Protein AF-A0A1B6C8X5-F1 (afdb_monomer)

InterPro domains:
  IPR001611 Leucine-rich repeat [PS51450] (89-110)
  IPR001611 Leucine-rich repeat [PS51450] (112-133)
  IPR001611 Leucine-rich repeat [PS51450] (137-158)
  IPR032675 Leucine-rich repeat domain superfamily [G3DSA:3.80.10.10] (19-174)

Solvent-accessible surface area (backbone atoms only — not comparable to full-atom values): 9578 Å² total; per-residue (Å²): 138,85,78,80,77,79,74,77,84,70,76,74,67,72,91,62,91,81,72,59,43,60,42,27,55,44,70,63,70,34,59,55,63,86,62,63,60,80,92,63,57,60,56,98,46,90,86,54,58,56,56,57,46,96,87,66,19,29,57,42,36,32,44,34,48,22,48,26,50,33,39,58,48,63,48,51,59,56,41,35,54,70,45,25,68,50,44,57,57,24,30,33,42,33,46,24,41,27,46,30,44,52,59,46,63,66,61,38,62,29,57,46,27,28,35,42,36,43,23,38,26,49,35,53,55,70,82,34,54,52,48,56,51,62,26,77,45,31,29,35,43,30,48,48,69,16,67,40,58,74,44,88,62,33,70,62,53,51,46,70,61,31,72,61,52,39,24,52,61,91,41,75,56,84,133

Foldseek 3Di:
DDDDPPPPPCPPDPPCPPDQQEQAPAPQQDAALVSDPLVDGDDPDPVSDFDADPVRAGAGQHYEHANYAHAECPRVLVNLVVRHPCSLSRAEYEHYHYAHQAADLVCLSNLNHAYYEHAQYAHQDPVRLLSCLSNLNHAYYEHHNYNLCPDPPSVVSNCVSRVSYQYYNNDGDDD

Nearest PDB structures (foldseek):
  8glv-assembly1_Em  TM=8.035E-01  e=4.138E-10  Chlamydomonas reinhardtii
  6obn-assembly2_D  TM=9.256E-01  e=3.57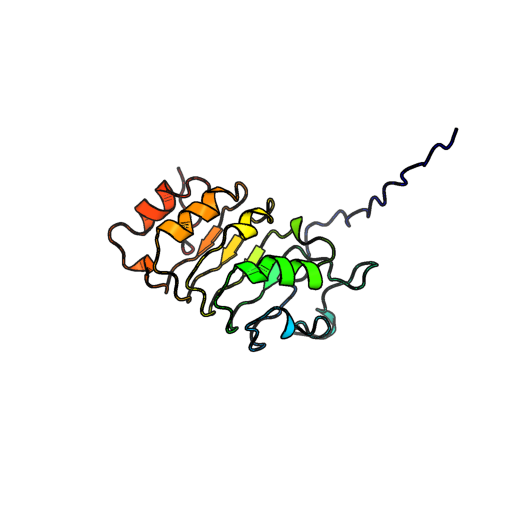6E-08  Homo sapiens
  8axj-assembly1_A  TM=8.858E-01  e=3.358E-08  Trypanosoma brucei brucei TREU927
  6mky-assembly1_A  TM=7.556E-01  e=6.986E-09  Homo sapiens
  6hkw-assembly5_E  TM=4.527E-01  e=3.807E-08  Homo sapiens

Secondary structure (DSSP, 8-state):
--------------S-TT-PPPEE-TTS---SGGG--TT--B-SSGGGPPPB-TTSSB--SEEE--SS---BTHHHHHHHHHHBS-GGG--EEE--SS---B--GGGGG-TT--EEE--SS----HHHHGGGGG-TT--EEE-TTSGGGGSTTHHHHHHHH-TT-SEETTEE---

Sequence (175 aa):
MTSFLTESLSIKWPTDLVKFPVVDFSHQHITLTEDIDINTPRVMHPQDFPVSGESGKYLSLVLWLNNNEINDTSIVVEMATIILERPTLLMWIDLSNNQISEIDDVLQEFTNLNILYLHSNNISDINGIDKLANIPSLRTLTLHDNPIDSIPNYRTTILNLLPQIASLDLQVHEY

Organism: NCBI:txid38151

Structure (mmCIF, N/CA/C/O backbone):
data_AF-A0A1B6C8X5-F1
#
_entry.id   AF-A0A1B6C8X5-F1
#
loop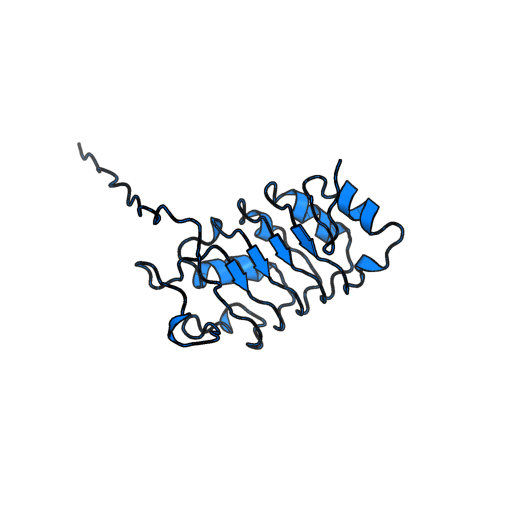_
_atom_site.group_PDB
_atom_site.id
_atom_site.type_symbol
_atom_site.label_atom_id
_atom_site.label_alt_id
_atom_site.label_comp_id
_atom_site.label_asym_id
_atom_site.label_entity_id
_atom_site.label_seq_id
_atom_site.pdbx_PDB_ins_code
_atom_site.Cartn_x
_atom_site.Cartn_y
_atom_site.Cartn_z
_atom_site.occupancy
_atom_site.B_iso_or_equiv
_atom_site.auth_seq_id
_atom_site.auth_comp_id
_atom_site.auth_asym_id
_atom_site.auth_atom_id
_atom_site.pdbx_PDB_model_num
ATOM 1 N N . MET A 1 1 ? 47.839 -7.430 -2.645 1.00 40.78 1 MET A N 1
ATOM 2 C CA . MET A 1 1 ? 47.043 -6.542 -1.775 1.00 40.78 1 MET A CA 1
ATOM 3 C C . MET A 1 1 ? 46.087 -5.788 -2.685 1.00 40.78 1 MET A C 1
ATOM 5 O O . MET A 1 1 ? 46.469 -4.811 -3.309 1.00 40.78 1 MET A O 1
ATOM 9 N N . THR A 1 2 ? 44.917 -6.374 -2.907 1.00 33.72 2 THR A N 1
ATOM 10 C CA . THR A 1 2 ? 43.874 -5.912 -3.830 1.00 33.72 2 THR A CA 1
ATOM 11 C C . THR A 1 2 ? 43.050 -4.817 -3.159 1.00 33.72 2 THR A C 1
ATOM 13 O O . THR A 1 2 ? 42.339 -5.113 -2.202 1.00 33.72 2 THR A O 1
ATOM 16 N N . SER A 1 3 ? 43.130 -3.571 -3.636 1.00 33.25 3 SER A N 1
ATOM 17 C CA . SER A 1 3 ? 42.116 -2.562 -3.317 1.00 33.25 3 SER A CA 1
ATOM 18 C C . SER A 1 3 ? 41.010 -2.640 -4.361 1.00 33.25 3 SER A C 1
ATOM 20 O O . SER A 1 3 ? 41.193 -2.219 -5.503 1.00 33.25 3 SER A O 1
ATOM 22 N N . PHE A 1 4 ? 39.867 -3.187 -3.966 1.00 36.84 4 PHE A N 1
ATOM 23 C CA . PHE A 1 4 ? 38.622 -2.952 -4.676 1.00 36.84 4 PHE A CA 1
ATOM 24 C C . PHE A 1 4 ? 38.192 -1.523 -4.352 1.00 36.84 4 PHE A C 1
ATOM 26 O O . PHE A 1 4 ? 37.822 -1.216 -3.220 1.00 36.84 4 PHE A O 1
ATOM 33 N N . LEU A 1 5 ? 38.315 -0.640 -5.338 1.00 37.53 5 LEU A N 1
ATOM 34 C CA . LEU A 1 5 ? 37.560 0.600 -5.366 1.00 37.53 5 LEU A CA 1
ATOM 35 C C . LEU A 1 5 ? 36.099 0.185 -5.540 1.00 37.53 5 LEU A C 1
ATOM 37 O O . LEU A 1 5 ? 35.709 -0.282 -6.606 1.00 37.53 5 LEU A O 1
ATOM 41 N N . THR A 1 6 ? 35.305 0.288 -4.479 1.00 35.50 6 THR A N 1
ATOM 42 C CA . THR A 1 6 ? 33.854 0.335 -4.607 1.00 35.50 6 THR A CA 1
ATOM 43 C C . THR A 1 6 ? 33.521 1.660 -5.277 1.00 35.50 6 THR A C 1
ATOM 45 O O . THR A 1 6 ? 33.389 2.694 -4.624 1.00 35.50 6 THR A O 1
ATOM 48 N N . GLU A 1 7 ? 33.453 1.648 -6.608 1.00 35.75 7 GLU A N 1
ATOM 49 C CA . GLU A 1 7 ? 32.774 2.699 -7.353 1.00 35.75 7 GLU A CA 1
ATOM 50 C C . GLU A 1 7 ? 31.344 2.767 -6.823 1.00 35.75 7 GLU A C 1
ATOM 52 O O . GLU A 1 7 ? 30.519 1.878 -7.042 1.00 35.75 7 GLU A O 1
ATOM 57 N N . SER A 1 8 ? 31.064 3.810 -6.045 1.00 43.38 8 SER A N 1
ATOM 58 C CA . SER A 1 8 ? 29.703 4.163 -5.712 1.00 43.38 8 SER A CA 1
ATOM 59 C C . SER A 1 8 ? 29.027 4.563 -7.019 1.00 43.38 8 SER A C 1
ATOM 61 O O . SER A 1 8 ? 29.236 5.663 -7.538 1.00 43.38 8 SER A O 1
ATOM 63 N N . LEU A 1 9 ? 28.198 3.661 -7.551 1.00 38.94 9 LEU A N 1
ATOM 64 C CA . LEU A 1 9 ? 27.128 3.978 -8.497 1.00 38.94 9 LEU A CA 1
ATOM 65 C C . LEU A 1 9 ? 26.138 4.910 -7.787 1.00 38.94 9 LEU A C 1
ATOM 67 O O . LEU A 1 9 ? 25.024 4.565 -7.397 1.00 38.94 9 LEU A O 1
ATOM 71 N N . SER A 1 10 ? 26.604 6.132 -7.562 1.00 40.72 10 SER A N 1
ATOM 72 C CA . SER A 1 10 ? 25.814 7.290 -7.221 1.00 40.72 10 SER A CA 1
ATOM 73 C C . SER A 1 10 ? 25.054 7.643 -8.487 1.00 40.72 10 SER A C 1
ATOM 75 O O . SER A 1 10 ? 25.434 8.538 -9.239 1.00 40.72 10 SER A O 1
ATOM 77 N N . ILE A 1 11 ? 23.978 6.891 -8.740 1.00 43.09 11 ILE A N 1
ATOM 78 C CA . ILE A 1 11 ? 22.903 7.357 -9.605 1.00 43.09 11 ILE A CA 1
ATOM 79 C C . ILE A 1 11 ? 22.509 8.708 -9.017 1.00 43.09 11 ILE A C 1
ATOM 81 O O . ILE A 1 11 ? 21.907 8.793 -7.943 1.00 43.09 11 ILE A O 1
ATOM 85 N N . LYS A 1 12 ? 22.978 9.771 -9.670 1.00 41.47 12 LYS A N 1
ATOM 86 C CA . LYS A 1 12 ? 22.578 11.134 -9.375 1.00 41.47 12 LYS A CA 1
ATOM 87 C C . LYS A 1 12 ? 21.100 11.178 -9.712 1.00 41.47 12 LYS A C 1
ATOM 89 O O . LYS A 1 12 ? 20.737 11.228 -10.883 1.00 41.47 12 LYS A O 1
ATOM 94 N N . TRP A 1 13 ? 20.267 11.089 -8.681 1.00 48.41 13 TRP A N 1
ATOM 95 C CA . TRP A 1 13 ? 18.863 11.446 -8.786 1.00 48.41 13 TRP A CA 1
ATOM 96 C C . TRP A 1 13 ? 18.789 12.793 -9.507 1.00 48.41 13 TRP A C 1
ATOM 98 O O . TRP A 1 13 ? 19.549 13.700 -9.139 1.00 48.41 13 TRP A O 1
ATOM 108 N N . PRO A 1 14 ? 17.935 12.953 -10.528 1.00 40.91 14 PRO A N 1
ATOM 109 C CA . PRO A 1 14 ? 17.609 14.284 -11.000 1.00 40.91 14 PRO A CA 1
ATOM 110 C C . PRO A 1 14 ? 17.174 15.074 -9.766 1.00 40.91 14 PRO A C 1
ATOM 112 O O . PRO A 1 14 ? 16.332 14.614 -8.998 1.00 40.91 14 PRO A O 1
ATOM 115 N N . THR A 1 15 ? 17.785 16.228 -9.531 1.00 44.34 15 THR A N 1
ATOM 116 C CA . THR A 1 15 ? 17.546 17.094 -8.364 1.00 44.34 15 THR A CA 1
ATOM 117 C C . THR A 1 15 ? 16.117 17.642 -8.280 1.00 44.34 15 THR A C 1
ATOM 119 O O . THR A 1 15 ? 15.803 18.414 -7.380 1.00 44.34 15 THR A O 1
ATOM 122 N N . ASP A 1 16 ? 15.241 17.194 -9.174 1.00 42.28 16 ASP A N 1
ATOM 123 C CA . ASP A 1 16 ? 13.832 17.513 -9.231 1.00 42.28 16 ASP A CA 1
ATOM 124 C C . ASP A 1 16 ? 13.033 16.299 -8.738 1.00 42.28 16 ASP A C 1
ATOM 126 O O . ASP A 1 16 ? 12.533 15.491 -9.517 1.00 42.28 16 ASP A O 1
ATOM 130 N N . LEU A 1 17 ? 12.851 16.211 -7.418 1.00 43.72 17 LEU A N 1
ATOM 131 C CA . LEU A 1 17 ? 11.888 15.344 -6.706 1.00 43.72 17 LEU A CA 1
ATOM 132 C C . LEU A 1 17 ? 10.414 15.544 -7.147 1.00 43.72 17 LEU A C 1
ATOM 134 O O . LEU A 1 17 ? 9.489 15.136 -6.453 1.00 43.72 17 LEU A O 1
ATOM 138 N N . VAL A 1 18 ? 10.168 16.212 -8.276 1.00 47.69 18 VAL A N 1
ATOM 139 C CA . VAL A 1 18 ? 8.873 16.783 -8.654 1.00 47.69 18 VAL A CA 1
ATOM 140 C C . VAL A 1 18 ? 8.042 15.839 -9.530 1.00 47.69 18 VAL A C 1
ATOM 142 O O . VAL A 1 18 ? 6.834 16.035 -9.617 1.00 47.69 18 VAL A O 1
ATOM 145 N N . LYS A 1 19 ? 8.611 14.791 -10.146 1.00 57.00 19 LYS A N 1
ATOM 146 C CA . LYS A 1 19 ? 7.822 13.802 -10.911 1.00 57.00 19 LYS A CA 1
ATOM 147 C C . LYS A 1 19 ? 8.464 12.414 -10.911 1.00 57.00 19 LYS A C 1
ATOM 149 O O . LYS A 1 19 ? 9.170 12.069 -11.852 1.00 57.00 19 LYS A O 1
ATOM 154 N N . PHE A 1 20 ? 8.180 11.596 -9.901 1.00 64.75 20 PHE A N 1
ATOM 155 C CA . PHE A 1 20 ? 8.276 10.146 -10.091 1.00 64.75 20 PHE A CA 1
ATOM 156 C C . PHE A 1 20 ? 6.943 9.671 -10.670 1.00 64.75 20 PHE A C 1
ATOM 158 O O . PHE A 1 20 ? 5.914 9.882 -10.023 1.00 64.75 20 PHE A O 1
ATOM 165 N N . PRO A 1 21 ? 6.925 9.129 -11.900 1.00 78.44 21 PRO A N 1
ATOM 166 C CA . PRO A 1 21 ? 5.690 8.689 -12.524 1.00 78.44 21 PRO A CA 1
ATOM 167 C C . PRO A 1 21 ? 5.107 7.538 -11.715 1.00 78.44 21 PRO A C 1
ATOM 169 O O . PRO A 1 21 ? 5.829 6.650 -11.259 1.00 78.44 21 PRO A O 1
ATOM 172 N N . VAL A 1 22 ? 3.796 7.574 -11.529 1.00 90.00 22 VAL A N 1
ATOM 173 C CA . VAL A 1 22 ? 3.062 6.473 -10.921 1.00 90.00 22 VAL A CA 1
ATOM 174 C C . VAL A 1 22 ? 3.280 5.224 -11.763 1.00 90.00 22 VAL A C 1
ATOM 176 O O . VAL A 1 22 ? 3.116 5.263 -12.981 1.00 90.00 22 VAL A O 1
ATOM 179 N N . VAL A 1 23 ? 3.649 4.126 -11.114 1.00 95.44 23 VAL A N 1
ATOM 180 C CA . VAL A 1 23 ? 3.626 2.808 -11.739 1.00 95.44 23 VAL A CA 1
ATOM 181 C C . VAL A 1 23 ? 2.268 2.192 -11.420 1.00 95.44 23 VAL A C 1
ATOM 183 O O . VAL A 1 23 ? 2.004 1.837 -10.273 1.00 95.44 23 VAL A O 1
ATOM 186 N N . ASP A 1 24 ? 1.385 2.155 -12.417 1.00 96.88 24 ASP A N 1
ATOM 187 C CA . ASP A 1 24 ? -0.016 1.764 -12.250 1.00 96.88 24 ASP A CA 1
ATOM 188 C C . ASP A 1 24 ? -0.262 0.329 -12.734 1.00 96.88 24 ASP A C 1
ATOM 190 O O . ASP A 1 24 ? -0.248 0.055 -13.929 1.00 96.88 24 ASP A O 1
ATOM 194 N N . PHE A 1 25 ? -0.516 -0.578 -11.798 1.00 97.88 25 PHE A N 1
ATOM 195 C CA . PHE A 1 25 ? -0.940 -1.962 -12.023 1.00 97.88 25 PHE A CA 1
ATOM 196 C C . PHE A 1 25 ? -2.388 -2.194 -11.557 1.00 97.88 25 PHE A C 1
ATOM 198 O O . PHE A 1 25 ? -2.793 -3.321 -11.283 1.00 97.88 25 PHE A O 1
ATOM 205 N N . SER A 1 26 ? -3.197 -1.139 -11.446 1.00 97.88 26 SER A N 1
ATOM 206 C CA . SER A 1 26 ? -4.609 -1.256 -11.071 1.00 97.88 26 SER A CA 1
ATOM 207 C C . SER A 1 26 ? -5.448 -1.957 -12.143 1.00 97.88 26 SER A C 1
ATOM 209 O O . SER A 1 26 ? -5.091 -1.923 -13.313 1.00 97.88 26 SER A O 1
ATOM 211 N N . HIS A 1 27 ? -6.607 -2.528 -11.805 1.00 97.31 27 HIS A N 1
ATOM 212 C CA . HIS A 1 27 ? -7.552 -3.097 -12.790 1.00 97.31 27 HIS A CA 1
ATOM 213 C C . HIS A 1 27 ? -6.969 -4.205 -13.689 1.00 97.31 27 HIS A C 1
ATOM 215 O O . HIS A 1 27 ? -7.327 -4.295 -14.867 1.00 97.31 27 HIS A O 1
ATOM 221 N N . GLN A 1 28 ? -6.061 -5.027 -13.163 1.00 97.12 28 GLN A N 1
ATOM 222 C CA . GLN A 1 28 ? -5.400 -6.099 -13.917 1.00 97.12 28 GLN A CA 1
ATOM 223 C C . GLN A 1 28 ? -5.792 -7.508 -13.459 1.00 97.12 28 GLN A C 1
ATOM 225 O O . GLN A 1 28 ? -5.266 -8.476 -13.997 1.00 97.12 28 GLN A O 1
ATOM 230 N N . HIS A 1 29 ? -6.738 -7.634 -12.521 1.00 96.81 29 HIS A N 1
ATOM 231 C CA . HIS A 1 29 ? -7.141 -8.917 -11.925 1.00 96.81 29 HIS A CA 1
ATOM 232 C C . HIS A 1 29 ? -5.987 -9.641 -11.213 1.00 96.81 29 HIS A C 1
ATOM 234 O O . HIS A 1 29 ? -5.946 -10.867 -11.164 1.00 96.81 29 HIS A O 1
ATOM 240 N N . ILE A 1 30 ? -5.041 -8.876 -10.662 1.00 97.69 30 ILE A N 1
ATOM 241 C CA . ILE A 1 30 ? -3.891 -9.432 -9.944 1.00 97.69 30 ILE A CA 1
ATOM 242 C C . ILE A 1 30 ? -4.377 -10.065 -8.642 1.00 97.69 30 ILE A C 1
ATOM 244 O O . ILE A 1 30 ? -5.027 -9.398 -7.836 1.00 97.69 30 ILE A O 1
ATOM 248 N N . THR A 1 31 ? -4.025 -11.330 -8.430 1.00 96.75 31 THR A N 1
ATOM 249 C CA . THR A 1 31 ? -4.230 -12.044 -7.162 1.00 96.75 31 THR A CA 1
ATOM 250 C C . THR A 1 31 ? -2.890 -12.398 -6.520 1.00 96.75 31 THR A C 1
ATOM 252 O O . THR A 1 31 ? -2.754 -12.312 -5.301 1.00 96.75 31 THR A O 1
ATOM 255 N N . LEU A 1 32 ? -1.901 -12.775 -7.336 1.00 96.56 32 LEU A N 1
ATOM 256 C CA . LEU A 1 32 ? -0.570 -13.222 -6.924 1.00 96.56 32 LEU A CA 1
ATOM 257 C C . LEU A 1 32 ? 0.533 -12.494 -7.706 1.00 96.56 32 LEU A C 1
ATOM 259 O O . LEU A 1 32 ? 0.273 -11.833 -8.713 1.00 96.56 32 LEU A O 1
ATOM 263 N N . THR A 1 33 ? 1.784 -12.621 -7.257 1.00 95.25 33 THR A N 1
ATOM 264 C CA . THR A 1 33 ? 2.944 -12.004 -7.920 1.00 95.25 33 THR A CA 1
ATOM 265 C C . THR A 1 33 ? 3.073 -12.447 -9.383 1.00 95.25 33 THR A C 1
ATOM 267 O O . THR A 1 33 ? 3.447 -11.647 -10.240 1.00 95.25 33 THR A O 1
ATOM 270 N N . GLU A 1 34 ? 2.734 -13.700 -9.694 1.00 96.06 34 GLU A N 1
ATOM 271 C CA . GLU A 1 34 ? 2.843 -14.280 -11.036 1.00 96.06 34 GLU A CA 1
ATOM 272 C C . GLU A 1 34 ? 1.867 -13.685 -12.060 1.00 96.06 34 GLU A C 1
ATOM 274 O O . GLU A 1 34 ? 2.101 -13.824 -13.262 1.00 96.06 34 GLU A O 1
ATOM 279 N N . ASP A 1 35 ? 0.803 -13.011 -11.612 1.00 96.06 35 ASP A N 1
ATOM 280 C CA . ASP A 1 35 ? -0.179 -12.376 -12.498 1.00 96.06 35 ASP A CA 1
ATOM 281 C C . ASP A 1 35 ? 0.354 -11.069 -13.118 1.00 96.06 35 ASP A C 1
ATOM 283 O O . ASP A 1 35 ? -0.227 -10.539 -14.067 1.00 96.06 35 ASP A O 1
ATOM 287 N N . ILE A 1 36 ? 1.466 -10.533 -12.600 1.00 95.56 36 ILE A N 1
ATOM 288 C CA . ILE A 1 36 ? 2.040 -9.264 -13.052 1.00 95.56 36 ILE A CA 1
ATOM 289 C C . ILE A 1 36 ? 2.858 -9.461 -14.331 1.00 95.56 36 ILE A C 1
ATOM 291 O O . ILE A 1 36 ? 3.977 -9.9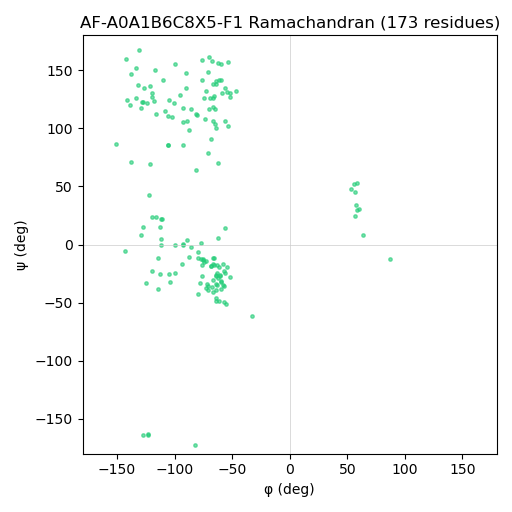81 -14.312 1.00 95.56 36 ILE A O 1
ATOM 295 N N . ASP A 1 37 ? 2.365 -8.910 -15.441 1.00 95.25 37 ASP A N 1
ATOM 296 C CA . ASP A 1 37 ? 3.208 -8.604 -16.598 1.00 95.25 37 ASP A CA 1
ATOM 297 C C . ASP A 1 37 ? 3.814 -7.209 -16.438 1.00 95.25 37 ASP A C 1
ATOM 299 O O . ASP A 1 37 ? 3.198 -6.190 -16.771 1.00 95.25 37 ASP A O 1
ATOM 303 N N . ILE A 1 38 ? 5.066 -7.180 -15.970 1.00 92.94 38 ILE A N 1
ATOM 304 C CA . ILE A 1 38 ? 5.815 -5.949 -15.701 1.00 92.94 38 ILE A CA 1
ATOM 305 C C . ILE A 1 38 ? 5.893 -4.995 -16.899 1.00 92.94 38 ILE A C 1
ATOM 307 O O . ILE A 1 38 ? 6.170 -3.824 -16.694 1.00 92.94 38 ILE A O 1
ATOM 311 N N . ASN A 1 39 ? 5.662 -5.450 -18.135 1.00 92.81 39 ASN A N 1
ATOM 312 C CA . ASN A 1 39 ? 5.744 -4.609 -19.333 1.00 92.81 39 ASN A CA 1
ATOM 313 C C . ASN A 1 39 ? 4.441 -3.865 -19.639 1.00 92.81 39 ASN A C 1
ATOM 315 O O . ASN A 1 39 ? 4.377 -3.108 -20.612 1.00 92.81 39 ASN A O 1
ATOM 319 N N . THR A 1 40 ? 3.398 -4.087 -18.839 1.00 92.75 40 THR A N 1
ATOM 320 C CA . THR A 1 40 ? 2.048 -3.582 -19.100 1.00 92.75 40 THR A CA 1
ATOM 321 C C . THR A 1 40 ? 1.485 -2.696 -17.985 1.00 92.75 40 THR A C 1
ATOM 323 O O . THR A 1 40 ? 0.297 -2.809 -17.676 1.00 92.75 40 THR A O 1
ATOM 326 N N . PRO A 1 41 ? 2.257 -1.765 -17.382 1.00 94.94 41 PRO A N 1
ATOM 327 C CA . PRO A 1 41 ? 1.643 -0.787 -16.499 1.00 94.94 41 PRO A CA 1
ATOM 328 C C . PRO A 1 41 ? 0.604 0.020 -17.284 1.00 94.94 41 PRO A C 1
ATOM 330 O O . PRO A 1 41 ? 0.788 0.370 -18.457 1.00 94.94 41 PRO A O 1
ATOM 333 N N . ARG A 1 42 ? -0.508 0.328 -16.628 1.00 94.88 42 ARG A N 1
ATOM 334 C CA . ARG A 1 42 ? -1.527 1.216 -17.164 1.00 94.88 42 ARG A CA 1
ATOM 335 C C . ARG A 1 42 ? -0.960 2.619 -17.275 1.00 94.88 42 ARG A C 1
ATOM 337 O O . ARG A 1 42 ? -0.283 3.131 -16.390 1.00 94.88 42 ARG A O 1
ATOM 344 N N . VAL A 1 43 ? -1.280 3.258 -18.388 1.00 90.38 43 VAL A N 1
ATOM 345 C CA . VAL A 1 43 ? -0.954 4.656 -18.645 1.00 90.38 43 VAL A CA 1
ATOM 346 C C . VAL A 1 43 ? -2.152 5.319 -19.298 1.00 90.38 43 VAL A C 1
ATOM 348 O O . VAL A 1 43 ? -2.877 4.691 -20.072 1.00 90.38 43 VAL A O 1
ATOM 351 N N . MET A 1 44 ? -2.366 6.600 -19.010 1.00 79.12 44 MET A N 1
ATOM 352 C CA . MET A 1 44 ? -3.402 7.369 -19.699 1.00 79.12 44 MET A CA 1
ATOM 353 C C . MET A 1 44 ? -2.995 7.639 -21.151 1.00 79.12 44 MET A C 1
ATOM 355 O O . MET A 1 44 ? -3.818 7.538 -22.065 1.00 79.12 44 MET A O 1
ATOM 359 N N . HIS A 1 45 ? -1.711 7.935 -21.370 1.00 78.44 45 HIS A N 1
ATOM 360 C CA . HIS A 1 45 ? -1.132 8.097 -22.693 1.00 78.44 45 HIS A CA 1
ATOM 361 C C . HIS A 1 45 ? 0.204 7.351 -22.835 1.00 78.44 45 HIS A C 1
ATOM 363 O O . HIS A 1 45 ? 0.937 7.222 -21.859 1.00 78.44 45 HIS A O 1
ATOM 369 N N . PRO A 1 46 ? 0.589 6.915 -24.052 1.00 76.00 46 PRO A N 1
ATOM 370 C CA . PRO A 1 46 ? 1.858 6.214 -24.279 1.00 76.00 46 PRO A CA 1
ATOM 371 C C . PRO A 1 46 ? 3.119 6.979 -23.840 1.00 76.00 46 PRO A C 1
ATOM 373 O O . PRO A 1 46 ? 4.153 6.370 -23.597 1.00 76.00 46 PRO A O 1
ATOM 376 N N . GLN A 1 47 ? 3.071 8.308 -23.740 1.00 76.69 47 GLN A N 1
ATOM 377 C CA . GLN A 1 47 ? 4.187 9.107 -23.225 1.00 76.69 47 GLN A CA 1
ATOM 378 C C . GLN A 1 47 ? 4.298 9.123 -21.692 1.00 76.69 47 GLN A C 1
ATOM 380 O O . GLN A 1 47 ? 5.310 9.586 -21.174 1.00 76.69 47 GLN A O 1
ATOM 385 N N . ASP A 1 48 ? 3.281 8.634 -20.979 1.00 79.81 48 ASP A N 1
ATOM 386 C CA . ASP A 1 48 ? 3.247 8.593 -19.514 1.00 79.81 48 ASP A CA 1
ATOM 387 C C . ASP A 1 48 ? 3.857 7.294 -18.957 1.00 79.81 48 ASP A C 1
ATOM 389 O O . ASP A 1 48 ? 3.831 7.075 -17.747 1.00 79.81 48 ASP A O 1
ATOM 393 N N . PHE A 1 49 ? 4.406 6.429 -19.824 1.00 82.31 49 PHE A N 1
ATOM 394 C CA . PHE A 1 49 ? 5.069 5.197 -19.397 1.00 82.31 49 PHE A CA 1
ATOM 395 C C . PHE A 1 49 ? 6.178 5.486 -18.377 1.00 82.31 49 PHE A C 1
ATOM 397 O O . PHE A 1 49 ? 7.024 6.357 -18.623 1.00 82.31 49 PHE A O 1
ATOM 404 N N . PRO A 1 50 ? 6.205 4.760 -17.242 1.00 85.69 50 PRO A N 1
ATOM 405 C CA . PRO A 1 50 ? 7.226 4.967 -16.231 1.00 85.69 50 PRO A CA 1
ATOM 406 C C . PRO A 1 50 ? 8.622 4.682 -16.789 1.00 85.69 50 PRO A C 1
ATOM 408 O O . PRO A 1 50 ? 8.832 3.751 -17.566 1.00 85.69 50 PRO A O 1
ATOM 411 N N . VAL A 1 51 ? 9.594 5.493 -16.377 1.00 88.25 51 VAL A N 1
ATOM 412 C CA . VAL A 1 51 ? 10.988 5.333 -16.799 1.00 88.25 51 VAL A CA 1
ATOM 413 C C . VAL A 1 51 ? 11.592 4.112 -16.107 1.00 88.25 51 VAL A C 1
ATOM 415 O O . VAL A 1 51 ? 11.488 3.981 -14.888 1.00 88.25 51 VAL A O 1
ATOM 418 N N . SER A 1 52 ? 12.263 3.251 -16.870 1.00 91.06 52 SER A N 1
ATOM 419 C CA . SER A 1 52 ? 13.031 2.123 -16.333 1.00 91.06 52 SER A CA 1
ATOM 420 C C . SER A 1 52 ? 14.487 2.493 -16.042 1.00 91.06 52 SER A C 1
ATOM 422 O O . SER A 1 52 ? 15.083 3.326 -16.728 1.00 91.06 52 SER A O 1
ATOM 424 N N . GLY A 1 53 ? 15.060 1.860 -15.020 1.00 88.81 53 GLY A N 1
ATOM 425 C CA . GLY A 1 53 ? 16.481 1.901 -14.694 1.00 88.81 53 GLY A CA 1
ATOM 426 C C . GLY A 1 53 ? 17.303 0.918 -15.528 1.00 88.81 53 GLY A C 1
ATOM 427 O O . GLY A 1 53 ? 16.807 0.276 -16.454 1.00 88.81 53 GLY A O 1
ATOM 428 N N . GLU A 1 54 ? 18.582 0.778 -15.179 1.00 89.88 54 GLU A N 1
ATOM 429 C CA . GLU A 1 54 ? 19.524 -0.098 -15.892 1.00 89.88 54 GLU A CA 1
ATOM 430 C C . GLU A 1 54 ? 19.141 -1.583 -15.813 1.00 89.88 54 GLU A C 1
ATOM 432 O O . GLU A 1 54 ? 19.470 -2.342 -16.724 1.00 89.88 54 GLU A O 1
ATOM 437 N N . SER A 1 55 ? 18.415 -2.003 -14.768 1.00 91.56 55 SER A N 1
ATOM 438 C CA . SER A 1 55 ? 17.941 -3.386 -14.636 1.00 91.56 55 SER A CA 1
ATOM 439 C C . SER A 1 55 ? 16.686 -3.695 -15.465 1.00 91.56 55 SER A C 1
ATOM 441 O O . SER A 1 55 ? 16.259 -4.847 -15.521 1.00 91.56 55 SER A O 1
ATOM 443 N N . GLY A 1 56 ? 16.079 -2.681 -16.093 1.00 91.38 56 GLY A N 1
ATOM 444 C CA . GLY A 1 56 ? 14.785 -2.778 -16.774 1.00 91.38 56 GLY A CA 1
ATOM 445 C C . GLY A 1 56 ? 13.573 -2.549 -15.862 1.00 91.38 56 GLY A C 1
ATOM 446 O O . GLY A 1 56 ? 12.480 -2.306 -16.370 1.00 91.38 56 GLY A O 1
ATOM 447 N N . LYS A 1 57 ? 13.758 -2.542 -14.536 1.00 94.38 57 LYS A N 1
ATOM 448 C CA . LYS A 1 57 ? 12.708 -2.228 -13.555 1.00 94.38 57 LYS A CA 1
ATOM 449 C C . LYS A 1 57 ? 12.419 -0.732 -13.478 1.00 94.38 57 LYS A C 1
ATOM 451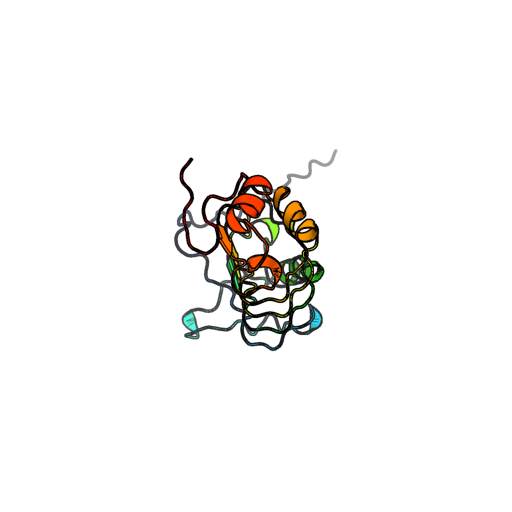 O O . LYS A 1 57 ? 13.264 0.091 -13.822 1.00 94.38 57 LYS A O 1
ATOM 456 N N . TYR A 1 58 ? 11.243 -0.360 -12.987 1.00 93.75 58 TYR A N 1
ATOM 457 C CA . TYR A 1 58 ? 10.804 1.032 -12.967 1.00 93.75 58 TYR A CA 1
ATOM 458 C C . TYR A 1 58 ? 11.467 1.869 -11.867 1.00 93.75 58 TYR A C 1
ATOM 460 O O . TYR A 1 58 ? 11.663 1.430 -10.731 1.00 93.75 58 TYR A O 1
ATOM 468 N N . LEU A 1 59 ? 11.777 3.121 -12.204 1.00 92.50 59 LEU A N 1
ATOM 469 C CA . LEU A 1 59 ? 12.247 4.158 -11.291 1.00 92.50 59 LEU A CA 1
ATOM 470 C C . LEU A 1 59 ? 11.048 4.962 -10.779 1.00 92.50 59 LEU A C 1
ATOM 472 O O . LEU A 1 59 ? 10.700 6.006 -11.333 1.00 92.50 59 LEU A O 1
ATOM 476 N N . SER A 1 60 ? 10.413 4.478 -9.713 1.00 92.38 60 SER A N 1
ATOM 477 C CA . SER A 1 60 ? 9.283 5.162 -9.083 1.00 92.38 60 SER A CA 1
ATOM 478 C C . SER A 1 60 ? 9.298 5.052 -7.562 1.00 92.38 60 SER A C 1
ATOM 480 O O . SER A 1 60 ? 9.938 4.171 -6.992 1.00 92.38 60 SER A O 1
ATOM 482 N N . LEU A 1 61 ? 8.579 5.975 -6.925 1.00 93.75 61 LEU A N 1
ATOM 483 C CA . LEU A 1 61 ? 8.282 5.993 -5.492 1.00 93.75 61 LEU A CA 1
ATOM 484 C C . LEU A 1 61 ? 6.788 5.735 -5.219 1.00 93.75 61 LEU A C 1
ATOM 486 O O . LEU A 1 61 ? 6.378 5.741 -4.057 1.00 93.75 61 LEU A O 1
ATOM 490 N N . VAL A 1 62 ? 5.984 5.546 -6.274 1.00 94.00 62 VAL A N 1
ATOM 491 C CA . VAL A 1 62 ? 4.529 5.379 -6.207 1.00 94.00 62 VAL A CA 1
ATOM 492 C C . VAL A 1 62 ? 4.119 4.131 -6.979 1.00 94.00 62 VAL A C 1
ATOM 494 O O . VAL A 1 62 ? 4.384 4.027 -8.178 1.00 94.00 62 VAL A O 1
ATOM 497 N N . LEU A 1 63 ? 3.444 3.213 -6.291 1.00 97.19 63 LEU A N 1
ATOM 498 C CA . LEU A 1 63 ? 2.928 1.973 -6.859 1.00 97.19 63 LEU A CA 1
ATOM 499 C C . LEU A 1 63 ? 1.421 1.882 -6.615 1.00 97.19 63 LEU A C 1
ATOM 501 O O . LEU A 1 63 ? 0.968 1.914 -5.471 1.00 97.19 63 LEU A O 1
ATOM 505 N N . TRP A 1 64 ? 0.645 1.769 -7.687 1.00 98.12 64 TRP A N 1
ATOM 506 C CA . TRP A 1 64 ? -0.794 1.538 -7.607 1.00 98.12 64 TRP A CA 1
ATOM 507 C C . TRP A 1 64 ? -1.105 0.089 -7.952 1.00 98.12 64 TRP A C 1
ATOM 509 O O . TRP A 1 64 ? -0.745 -0.400 -9.017 1.00 98.12 64 TRP A O 1
ATOM 519 N N . LEU A 1 65 ? -1.779 -0.582 -7.030 1.00 98.44 65 LEU A N 1
ATOM 520 C CA . LEU A 1 65 ? -2.244 -1.964 -7.117 1.00 98.44 65 LEU A CA 1
ATOM 521 C C . LEU A 1 65 ? -3.747 -2.046 -6.800 1.00 98.44 65 LEU A C 1
ATOM 523 O O . LEU A 1 65 ? -4.274 -3.124 -6.532 1.00 98.44 65 LEU A O 1
ATOM 527 N N . ASN A 1 66 ? -4.445 -0.911 -6.805 1.00 98.69 66 ASN A N 1
ATOM 528 C CA . ASN A 1 66 ? -5.857 -0.815 -6.467 1.00 98.69 66 ASN A CA 1
ATOM 529 C C . ASN A 1 66 ? -6.769 -1.450 -7.524 1.00 98.69 66 ASN A C 1
ATOM 531 O O . ASN A 1 66 ? -6.381 -1.602 -8.676 1.00 98.69 66 ASN A O 1
ATOM 535 N N . ASN A 1 67 ? -8.015 -1.766 -7.172 1.00 98.62 67 ASN A N 1
ATOM 536 C CA . ASN A 1 67 ? -8.969 -2.412 -8.090 1.00 98.62 67 ASN A CA 1
ATOM 537 C C . ASN A 1 67 ? -8.430 -3.737 -8.666 1.00 98.62 67 ASN A C 1
ATOM 539 O O . ASN A 1 67 ? -8.508 -3.976 -9.872 1.00 98.62 67 ASN A O 1
ATOM 543 N N . ASN A 1 68 ? -7.847 -4.569 -7.808 1.00 98.50 68 ASN A N 1
ATOM 544 C CA . ASN A 1 68 ? -7.387 -5.920 -8.127 1.00 98.50 68 ASN A CA 1
ATOM 545 C C . ASN A 1 68 ? -8.072 -6.931 -7.185 1.00 98.50 68 ASN A C 1
ATOM 547 O O . ASN A 1 68 ? -9.101 -6.633 -6.577 1.00 98.50 68 ASN A O 1
ATOM 551 N N . GLU A 1 69 ? -7.544 -8.149 -7.100 1.00 98.19 69 GLU A N 1
ATOM 552 C CA . GLU A 1 69 ? -8.102 -9.253 -6.313 1.00 98.19 69 GLU A CA 1
ATOM 553 C C . GLU A 1 69 ? -7.101 -9.737 -5.245 1.00 98.19 69 GLU A C 1
ATOM 555 O O . GLU A 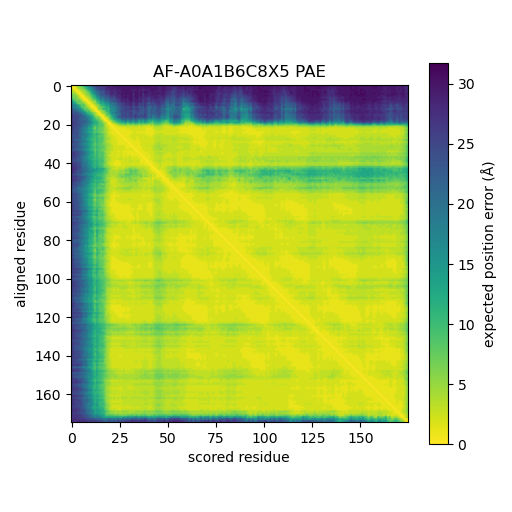1 69 ? -7.174 -10.867 -4.767 1.00 98.19 69 GLU A O 1
ATOM 560 N N . ILE A 1 70 ? -6.170 -8.863 -4.839 1.00 97.69 70 ILE A N 1
ATOM 561 C CA . ILE A 1 70 ? -5.149 -9.156 -3.827 1.00 97.69 70 ILE A CA 1
ATOM 562 C C . ILE A 1 70 ? -5.839 -9.375 -2.480 1.00 97.69 70 ILE A C 1
ATOM 564 O O . ILE A 1 70 ? -6.607 -8.527 -2.031 1.00 97.69 70 ILE A O 1
ATOM 568 N N . ASN A 1 71 ? -5.551 -10.488 -1.812 1.00 95.12 71 ASN A N 1
ATOM 569 C CA . ASN A 1 71 ? -6.123 -10.815 -0.499 1.00 95.12 71 ASN A CA 1
ATOM 570 C C . ASN A 1 71 ? -5.090 -10.864 0.637 1.00 95.12 71 ASN A C 1
ATOM 572 O O . ASN A 1 71 ? -5.469 -10.861 1.809 1.00 95.12 71 ASN A O 1
ATOM 576 N N . ASP A 1 72 ? -3.805 -10.843 0.290 1.00 91.06 72 ASP A N 1
ATOM 577 C CA . ASP A 1 72 ? -2.690 -10.975 1.214 1.00 91.06 72 ASP A CA 1
ATOM 578 C C . ASP A 1 72 ? -1.639 -9.901 0.912 1.00 91.06 72 ASP A C 1
ATOM 580 O O . ASP A 1 72 ? -1.178 -9.756 -0.216 1.00 91.06 72 ASP A O 1
ATOM 584 N N . THR A 1 73 ? -1.260 -9.124 1.925 1.00 93.94 73 THR A N 1
ATOM 585 C CA . THR A 1 73 ? -0.200 -8.112 1.782 1.00 93.94 73 THR A CA 1
ATOM 586 C C . THR A 1 73 ? 1.215 -8.699 1.744 1.00 93.94 73 THR A C 1
ATOM 588 O O . THR A 1 73 ? 2.136 -7.980 1.354 1.00 93.94 73 THR A O 1
ATOM 591 N N . SER A 1 74 ? 1.403 -9.983 2.082 1.00 92.75 74 SER A N 1
ATOM 592 C CA . SER A 1 74 ? 2.715 -10.648 2.084 1.00 92.75 74 SER A CA 1
ATOM 593 C C . SER A 1 74 ? 3.407 -10.598 0.712 1.00 92.75 74 SER A C 1
ATOM 595 O O . SER A 1 74 ? 4.619 -10.398 0.611 1.00 92.75 74 SER A O 1
ATOM 597 N N . ILE A 1 75 ? 2.619 -10.667 -0.365 1.00 94.81 75 ILE A N 1
ATOM 598 C CA . ILE A 1 75 ? 3.108 -10.646 -1.750 1.00 94.81 75 ILE A CA 1
ATOM 599 C C . ILE A 1 75 ? 3.519 -9.244 -2.221 1.00 94.81 75 ILE A C 1
ATOM 601 O O . ILE A 1 75 ? 4.256 -9.111 -3.192 1.00 94.81 75 ILE A O 1
ATOM 605 N N . VAL A 1 76 ? 3.096 -8.170 -1.544 1.00 95.88 76 VAL A N 1
ATOM 606 C CA . VAL A 1 76 ? 3.315 -6.786 -2.014 1.00 95.88 76 VAL A CA 1
ATOM 607 C C . VAL A 1 76 ? 4.805 -6.432 -2.058 1.00 95.88 76 VAL A C 1
ATOM 609 O O . VAL A 1 76 ? 5.242 -5.706 -2.954 1.00 95.88 76 VAL A O 1
ATOM 612 N N . VAL A 1 77 ? 5.609 -6.968 -1.134 1.00 94.88 77 VAL A N 1
ATOM 613 C CA . VAL A 1 77 ? 7.073 -6.801 -1.156 1.00 94.88 77 VAL A CA 1
ATOM 614 C C . VAL A 1 77 ? 7.694 -7.502 -2.360 1.00 94.88 77 VAL A C 1
ATOM 616 O O . VAL A 1 77 ? 8.572 -6.937 -3.021 1.00 94.88 77 VAL A O 1
ATOM 619 N N . GLU A 1 78 ? 7.219 -8.701 -2.687 1.00 95.75 78 GLU A N 1
ATOM 620 C CA . GLU A 1 78 ? 7.678 -9.447 -3.856 1.00 95.75 78 GLU A CA 1
ATOM 621 C C . GLU A 1 78 ? 7.320 -8.702 -5.150 1.00 95.75 78 GLU A C 1
ATOM 623 O O . GLU A 1 78 ? 8.205 -8.425 -5.965 1.00 95.75 78 GLU A O 1
ATOM 628 N N . MET A 1 79 ? 6.064 -8.259 -5.279 1.00 97.19 79 MET A N 1
ATOM 629 C CA . MET A 1 79 ? 5.573 -7.438 -6.392 1.00 97.19 79 MET A CA 1
ATOM 630 C C . MET A 1 79 ? 6.405 -6.164 -6.566 1.00 97.19 79 MET A C 1
ATOM 632 O O . MET A 1 79 ? 6.917 -5.883 -7.650 1.00 97.19 79 MET A O 1
ATOM 636 N N . ALA A 1 80 ? 6.613 -5.403 -5.488 1.00 97.25 80 ALA A N 1
ATOM 637 C CA . ALA A 1 80 ? 7.440 -4.203 -5.526 1.00 97.25 80 ALA A CA 1
ATOM 638 C C . ALA A 1 80 ? 8.880 -4.525 -5.956 1.00 97.25 80 ALA A C 1
ATOM 640 O O . ALA A 1 80 ? 9.478 -3.772 -6.723 1.00 97.25 80 ALA A O 1
ATOM 641 N N . THR A 1 81 ? 9.430 -5.655 -5.507 1.00 96.06 81 THR A N 1
ATOM 642 C CA . THR A 1 81 ? 10.790 -6.088 -5.846 1.00 96.06 81 THR A CA 1
ATOM 643 C C . THR A 1 81 ? 10.937 -6.456 -7.317 1.00 96.06 81 THR A C 1
ATOM 645 O O . THR A 1 81 ? 11.984 -6.165 -7.903 1.00 96.06 81 THR A O 1
ATOM 648 N N . ILE A 1 82 ? 9.931 -7.070 -7.944 1.00 96.94 82 ILE A N 1
ATOM 649 C CA . ILE A 1 82 ? 9.977 -7.382 -9.380 1.00 96.94 82 ILE A CA 1
ATOM 650 C C . ILE A 1 82 ? 9.692 -6.149 -10.251 1.00 96.94 82 ILE A C 1
ATOM 652 O O . ILE A 1 82 ? 10.304 -6.013 -11.309 1.00 96.94 82 ILE A O 1
ATOM 656 N N . ILE A 1 83 ? 8.836 -5.230 -9.789 1.00 97.12 83 ILE A N 1
ATOM 657 C CA . ILE A 1 83 ? 8.407 -4.036 -10.533 1.00 97.12 83 ILE A CA 1
ATOM 658 C C . ILE A 1 83 ? 9.453 -2.913 -10.471 1.00 97.12 83 ILE A C 1
ATOM 660 O O . ILE A 1 83 ? 9.697 -2.237 -11.473 1.00 97.12 83 ILE A O 1
ATOM 664 N N . LEU A 1 84 ? 10.052 -2.670 -9.301 1.00 95.94 84 LEU A N 1
ATOM 665 C CA . LEU A 1 84 ? 10.804 -1.445 -9.015 1.00 95.94 84 LEU A CA 1
ATOM 666 C C . LEU A 1 84 ? 12.304 -1.694 -8.897 1.00 95.94 84 LEU A C 1
ATOM 668 O O . LEU A 1 84 ? 12.765 -2.659 -8.292 1.00 95.94 84 LEU A O 1
ATOM 672 N N . GLU A 1 85 ? 13.089 -0.752 -9.417 1.00 94.62 85 GLU A N 1
ATOM 673 C CA . GLU A 1 85 ? 14.550 -0.754 -9.279 1.00 94.62 85 GLU A CA 1
ATOM 674 C C . GLU A 1 85 ? 14.965 -0.616 -7.803 1.00 94.62 85 GLU A C 1
ATOM 676 O O . GLU A 1 85 ? 15.975 -1.168 -7.369 1.00 94.62 85 GLU A O 1
ATOM 681 N N . ARG A 1 86 ? 14.190 0.152 -7.022 1.00 93.25 86 ARG A N 1
ATOM 682 C CA . ARG A 1 86 ? 14.479 0.487 -5.619 1.00 93.25 86 ARG A CA 1
ATOM 683 C C . ARG A 1 86 ? 13.210 0.419 -4.753 1.00 93.25 86 ARG A C 1
ATOM 685 O O . ARG A 1 86 ? 12.729 1.465 -4.317 1.00 93.25 86 ARG A O 1
ATOM 692 N N . PRO A 1 87 ? 12.670 -0.781 -4.475 1.00 94.88 87 PRO A N 1
ATOM 693 C CA . PRO A 1 87 ? 11.401 -0.946 -3.754 1.00 94.88 87 PRO A CA 1
ATOM 694 C C . PRO A 1 87 ? 11.416 -0.342 -2.342 1.00 94.88 87 PRO A C 1
ATOM 696 O O . PRO A 1 87 ? 10.419 0.213 -1.896 1.00 94.88 87 PRO A O 1
ATOM 699 N N . THR A 1 88 ? 12.561 -0.352 -1.654 1.00 91.56 88 THR A N 1
ATOM 700 C CA . THR A 1 88 ? 12.707 0.208 -0.296 1.00 91.56 88 THR A CA 1
ATOM 701 C C . THR A 1 88 ? 12.551 1.731 -0.226 1.00 91.56 88 THR A C 1
ATOM 703 O O . THR A 1 88 ? 12.433 2.293 0.865 1.00 91.56 88 THR A O 1
ATOM 706 N N . LEU A 1 89 ? 12.549 2.415 -1.376 1.00 93.44 89 LEU A N 1
ATOM 707 C CA . LEU A 1 89 ? 12.303 3.853 -1.478 1.00 93.44 89 LEU A CA 1
ATOM 708 C C . LEU A 1 89 ? 10.831 4.196 -1.731 1.00 93.44 89 LEU A C 1
ATOM 710 O O . LEU A 1 89 ? 10.519 5.380 -1.835 1.00 93.44 89 LEU A O 1
ATOM 714 N N . LEU A 1 90 ? 9.935 3.206 -1.826 1.00 95.38 90 LEU A N 1
ATOM 715 C CA . LEU A 1 90 ? 8.503 3.453 -1.975 1.00 95.38 90 LEU A CA 1
ATOM 716 C C . LEU A 1 90 ? 7.991 4.410 -0.896 1.00 95.38 90 LEU A C 1
ATOM 718 O O . LEU A 1 90 ? 8.245 4.233 0.294 1.00 95.38 90 LEU A O 1
ATOM 722 N N . MET A 1 91 ? 7.256 5.424 -1.346 1.00 96.44 91 MET A N 1
ATOM 723 C CA . MET A 1 91 ? 6.647 6.450 -0.503 1.00 96.44 91 MET A CA 1
ATOM 724 C C . MET A 1 91 ? 5.124 6.362 -0.506 1.00 96.44 91 MET A C 1
ATOM 726 O O . MET A 1 91 ? 4.495 6.802 0.457 1.00 96.44 91 MET A O 1
ATOM 730 N N . TRP A 1 92 ? 4.528 5.810 -1.564 1.00 96.81 92 TRP A N 1
ATOM 731 C CA . TRP A 1 92 ? 3.083 5.666 -1.684 1.00 96.81 92 TRP A CA 1
ATOM 732 C C . TRP A 1 92 ? 2.717 4.335 -2.336 1.00 96.81 92 TRP A C 1
ATOM 734 O O . TRP A 1 92 ? 3.158 4.035 -3.446 1.00 96.81 92 TRP A O 1
ATOM 744 N N . ILE A 1 93 ? 1.885 3.564 -1.639 1.00 98.12 93 ILE A N 1
ATOM 745 C CA . ILE A 1 93 ? 1.228 2.376 -2.175 1.00 98.12 93 ILE A CA 1
ATOM 746 C C . ILE A 1 93 ? -0.293 2.569 -2.109 1.00 98.12 93 ILE A C 1
ATOM 748 O O . ILE A 1 93 ? -0.835 2.933 -1.061 1.00 98.12 93 ILE A O 1
ATOM 752 N N . ASP A 1 94 ? -0.978 2.322 -3.225 1.00 98.62 94 ASP A N 1
ATOM 753 C CA . ASP A 1 94 ? -2.439 2.228 -3.265 1.00 98.62 94 ASP A CA 1
ATOM 754 C C . ASP A 1 94 ? -2.872 0.766 -3.420 1.00 98.62 94 ASP A C 1
ATOM 756 O O . ASP A 1 94 ? -2.660 0.164 -4.470 1.00 98.62 94 ASP A O 1
ATOM 760 N N . LEU A 1 95 ? -3.459 0.201 -2.363 1.00 98.69 95 LEU A N 1
ATOM 761 C CA . LEU A 1 95 ? -4.039 -1.145 -2.309 1.00 98.69 95 LEU A CA 1
ATOM 762 C C . LEU A 1 95 ? -5.565 -1.094 -2.139 1.00 98.69 95 LEU A C 1
ATOM 764 O O . LEU A 1 95 ? -6.184 -2.099 -1.786 1.00 98.69 95 LEU A O 1
ATOM 768 N N . SER A 1 96 ? -6.198 0.058 -2.366 1.00 98.81 96 SER A N 1
ATOM 769 C CA . SER A 1 96 ? -7.647 0.192 -2.217 1.00 98.81 96 SER A CA 1
ATOM 770 C C . SER A 1 96 ? -8.423 -0.706 -3.183 1.00 98.81 96 SER A C 1
ATOM 772 O O . SER A 1 96 ? -7.929 -1.047 -4.256 1.00 98.81 96 SER A O 1
ATOM 774 N N . ASN A 1 97 ? -9.668 -1.052 -2.852 1.00 98.81 97 ASN A N 1
ATOM 775 C CA . ASN A 1 97 ? -10.523 -1.865 -3.733 1.00 98.81 97 ASN A CA 1
ATOM 776 C C . ASN A 1 97 ? -9.861 -3.207 -4.104 1.00 98.81 97 ASN A C 1
ATOM 778 O O . ASN A 1 97 ? -9.714 -3.539 -5.279 1.00 98.81 97 ASN A O 1
ATOM 782 N N . ASN A 1 98 ? -9.413 -3.941 -3.091 1.00 98.81 98 ASN A N 1
ATOM 783 C CA . ASN A 1 98 ? -8.886 -5.300 -3.196 1.00 98.81 98 ASN A CA 1
ATOM 784 C C . ASN A 1 98 ? -9.707 -6.219 -2.266 1.00 98.81 98 ASN A C 1
ATOM 786 O O . ASN A 1 98 ? -10.820 -5.873 -1.869 1.00 98.81 98 ASN A O 1
ATOM 790 N N . GLN A 1 99 ? -9.190 -7.402 -1.938 1.00 98.38 99 GLN A N 1
ATOM 791 C CA . GLN A 1 99 ? -9.828 -8.386 -1.058 1.00 98.38 99 GLN A CA 1
ATOM 792 C C . GLN A 1 99 ? -9.011 -8.624 0.223 1.00 98.38 99 GLN A C 1
ATOM 794 O O . GLN A 1 99 ? -9.093 -9.692 0.830 1.00 98.38 99 GLN A O 1
ATOM 799 N N . ILE A 1 100 ? -8.182 -7.653 0.627 1.00 98.06 100 ILE A N 1
ATOM 800 C CA . ILE A 1 100 ? -7.227 -7.805 1.730 1.00 98.06 100 ILE A CA 1
ATOM 801 C C . ILE A 1 100 ? -7.988 -7.970 3.040 1.00 98.06 100 ILE A C 1
ATOM 803 O O . ILE A 1 100 ? -8.704 -7.064 3.462 1.00 98.06 100 ILE A O 1
ATOM 807 N N . SER A 1 101 ? -7.816 -9.107 3.707 1.00 96.25 101 SER A N 1
ATOM 808 C CA . SER A 1 101 ? -8.371 -9.343 5.047 1.00 96.25 101 SER A CA 1
ATOM 809 C C . SER A 1 101 ? -7.320 -9.279 6.149 1.00 96.25 101 SER A C 1
ATOM 811 O O . SER A 1 101 ? -7.657 -8.976 7.294 1.00 96.25 101 SER A O 1
ATOM 813 N N . GLU A 1 102 ? -6.057 -9.537 5.807 1.00 91.69 102 GLU A N 1
ATOM 814 C CA . GLU A 1 102 ? -4.940 -9.595 6.747 1.00 91.69 102 GLU A CA 1
ATOM 815 C C . GLU A 1 102 ? -3.797 -8.678 6.302 1.00 91.69 102 GLU A C 1
ATOM 817 O O . GLU A 1 102 ? -3.400 -8.650 5.136 1.00 91.69 102 GLU A O 1
ATOM 822 N N . ILE A 1 103 ? -3.268 -7.920 7.262 1.00 94.81 103 ILE A N 1
ATOM 823 C CA . ILE A 1 103 ? -2.049 -7.131 7.091 1.00 94.81 103 ILE A CA 1
ATOM 824 C C . ILE A 1 103 ? -0.891 -7.964 7.628 1.00 94.81 103 ILE A C 1
ATOM 826 O O . ILE A 1 103 ? -0.945 -8.459 8.755 1.00 94.81 103 ILE A O 1
ATOM 830 N N . ASP A 1 104 ? 0.153 -8.107 6.830 1.00 94.38 104 ASP A N 1
ATOM 831 C CA . ASP A 1 104 ? 1.369 -8.841 7.131 1.00 94.38 104 ASP A CA 1
ATOM 832 C C . ASP A 1 104 ? 2.489 -7.877 7.562 1.00 94.38 104 ASP A C 1
ATOM 834 O O . ASP A 1 104 ? 2.460 -6.680 7.260 1.00 94.38 104 ASP A O 1
ATOM 838 N N . ASP A 1 105 ? 3.457 -8.370 8.337 1.00 93.56 105 ASP A N 1
ATOM 839 C CA . ASP A 1 105 ? 4.527 -7.531 8.871 1.00 93.56 105 ASP A CA 1
ATOM 840 C C . ASP A 1 105 ? 5.600 -7.196 7.826 1.00 93.56 105 ASP A C 1
ATOM 842 O O . ASP A 1 105 ? 6.352 -6.244 8.041 1.00 93.56 105 ASP A O 1
ATOM 846 N N . VAL A 1 106 ? 5.624 -7.864 6.663 1.00 94.25 106 VAL A N 1
ATOM 847 C CA . VAL A 1 106 ? 6.546 -7.536 5.558 1.00 94.25 106 VAL A CA 1
ATOM 848 C C . VAL A 1 106 ? 6.436 -6.085 5.081 1.00 94.25 106 VAL A C 1
ATOM 850 O O . VAL A 1 106 ? 7.414 -5.520 4.594 1.00 94.25 106 VAL A O 1
ATOM 853 N N . LEU A 1 107 ? 5.292 -5.413 5.279 1.00 95.19 107 LEU A N 1
ATOM 854 C CA . LEU A 1 107 ? 5.143 -3.998 4.916 1.00 95.19 107 LEU A CA 1
ATOM 855 C C . LEU A 1 107 ? 6.123 -3.080 5.676 1.00 95.19 107 LEU A C 1
ATOM 857 O O . LEU A 1 107 ? 6.408 -1.976 5.207 1.00 95.19 107 LEU A O 1
ATOM 861 N N . GLN A 1 108 ? 6.693 -3.535 6.801 1.00 95.06 108 GLN A N 1
ATOM 862 C CA . GLN A 1 108 ? 7.743 -2.817 7.537 1.00 95.06 108 GLN A CA 1
ATOM 863 C C . GLN A 1 108 ? 9.046 -2.634 6.740 1.00 95.06 108 GLN A C 1
ATOM 865 O O . GLN A 1 108 ? 9.851 -1.759 7.067 1.00 95.06 108 GLN A O 1
ATOM 870 N N . GLU A 1 109 ? 9.253 -3.407 5.669 1.00 94.81 109 GLU A N 1
ATOM 871 C CA . GLU A 1 109 ? 10.389 -3.236 4.757 1.00 94.81 109 GLU A CA 1
ATOM 872 C C . GLU A 1 109 ? 10.347 -1.890 4.015 1.00 94.81 109 GLU A C 1
ATOM 874 O O . GLU A 1 109 ? 11.392 -1.316 3.680 1.00 94.81 109 GLU A O 1
ATOM 879 N N . PHE A 1 110 ? 9.153 -1.322 3.818 1.00 95.44 110 PHE A N 1
ATOM 880 C CA . PHE A 1 110 ? 8.965 -0.013 3.196 1.00 95.44 110 PHE A CA 1
ATOM 881 C C . PHE A 1 110 ? 9.187 1.126 4.197 1.00 95.44 110 PHE A C 1
ATOM 883 O O . PHE A 1 110 ? 8.306 1.926 4.499 1.00 95.44 110 PHE A O 1
ATOM 890 N N . THR A 1 111 ? 10.416 1.240 4.696 1.00 92.50 111 THR A N 1
ATOM 891 C CA . THR A 1 111 ? 10.815 2.236 5.710 1.00 92.50 111 THR A CA 1
ATOM 892 C C . THR A 1 111 ? 10.583 3.703 5.314 1.00 92.50 111 THR A C 1
ATOM 894 O O . THR A 1 111 ? 10.556 4.566 6.192 1.00 92.50 111 THR A O 1
ATOM 897 N N . ASN A 1 112 ? 10.385 4.008 4.025 1.00 94.62 112 ASN A N 1
ATOM 898 C CA . ASN A 1 112 ? 10.071 5.348 3.505 1.00 94.62 112 ASN A CA 1
ATOM 899 C C . ASN A 1 112 ? 8.574 5.568 3.201 1.00 94.62 112 ASN A C 1
ATOM 901 O O . ASN A 1 112 ? 8.203 6.664 2.770 1.00 94.62 112 ASN A O 1
ATOM 905 N N . LEU A 1 113 ? 7.719 4.564 3.425 1.00 97.12 113 LEU A N 1
ATOM 906 C CA . LEU A 1 113 ? 6.301 4.611 3.084 1.00 97.12 113 LEU A CA 1
ATOM 907 C C . LEU A 1 113 ? 5.573 5.678 3.900 1.00 97.12 113 LEU A C 1
ATOM 909 O O . LEU A 1 113 ? 5.453 5.589 5.116 1.00 97.12 113 LEU A O 1
ATOM 913 N N . ASN A 1 114 ? 5.048 6.687 3.212 1.00 96.69 114 ASN A N 1
ATOM 914 C CA . ASN A 1 114 ? 4.348 7.809 3.820 1.00 96.69 114 ASN A CA 1
ATOM 915 C C . ASN A 1 114 ? 2.827 7.713 3.666 1.00 96.69 114 ASN A C 1
ATOM 917 O O . ASN A 1 114 ? 2.093 8.157 4.554 1.00 96.69 114 ASN A O 1
ATOM 921 N N . ILE A 1 115 ? 2.371 7.129 2.556 1.00 97.94 115 ILE A N 1
ATOM 922 C CA . ILE A 1 115 ? 0.963 7.018 2.182 1.00 97.94 115 ILE A CA 1
ATOM 923 C C . ILE A 1 115 ? 0.638 5.555 1.880 1.00 97.94 115 ILE A C 1
ATOM 925 O O . ILE A 1 115 ? 1.238 4.952 0.991 1.00 97.94 115 ILE A O 1
ATOM 929 N N . LEU A 1 116 ? -0.340 5.008 2.596 1.00 98.50 116 LEU A N 1
ATOM 930 C CA . LEU A 1 116 ? -0.874 3.673 2.362 1.00 98.50 116 LEU A CA 1
ATOM 931 C C . LEU A 1 116 ? -2.394 3.750 2.260 1.00 98.50 116 LEU A C 1
ATOM 933 O O . LEU A 1 116 ? -3.062 4.137 3.220 1.00 98.50 116 LEU A O 1
ATOM 937 N N . TYR A 1 117 ? -2.942 3.389 1.103 1.00 98.75 117 TYR A N 1
ATOM 938 C CA . TYR A 1 117 ? -4.390 3.287 0.938 1.00 98.75 117 TYR A CA 1
ATOM 939 C C . TYR A 1 117 ? -4.844 1.836 1.022 1.00 98.75 117 TYR A C 1
ATOM 941 O O . TYR A 1 117 ? -4.389 1.007 0.242 1.00 98.75 117 TYR A O 1
ATOM 949 N N . LEU A 1 118 ? -5.742 1.548 1.966 1.00 98.69 118 LEU A N 1
ATOM 950 C CA . LEU A 1 118 ? -6.322 0.223 2.209 1.00 98.69 118 LEU A CA 1
ATOM 951 C C . LEU A 1 118 ? -7.856 0.263 2.271 1.00 98.69 118 LEU A C 1
ATOM 953 O O . LEU A 1 118 ? -8.483 -0.741 2.606 1.00 98.69 118 LEU A O 1
ATOM 957 N N . HIS A 1 119 ? -8.488 1.392 1.946 1.00 98.75 119 HIS A N 1
ATOM 958 C CA . HIS A 1 119 ? -9.947 1.488 1.945 1.00 98.75 119 HIS A CA 1
ATOM 959 C C . HIS A 1 119 ? -10.603 0.501 0.969 1.00 98.75 119 HIS A C 1
ATOM 961 O O . HIS A 1 119 ? -9.997 0.100 -0.029 1.00 98.75 119 HIS A O 1
ATOM 967 N N . SER A 1 120 ? -11.858 0.140 1.238 1.00 98.69 120 SER A N 1
ATOM 968 C CA . SER A 1 120 ? -12.628 -0.788 0.396 1.00 98.69 120 SER A CA 1
ATOM 969 C C . SER A 1 120 ? -11.934 -2.155 0.250 1.00 98.69 120 SER A C 1
ATOM 971 O O . SER A 1 120 ? -11.681 -2.620 -0.858 1.00 98.69 120 SER A O 1
ATOM 973 N N . ASN A 1 121 ? -11.585 -2.767 1.383 1.00 98.81 121 ASN A N 1
ATOM 974 C CA . ASN A 1 121 ? -11.008 -4.112 1.504 1.00 98.81 121 ASN A CA 1
ATOM 975 C C . ASN A 1 121 ? -11.837 -4.938 2.520 1.00 98.81 121 ASN A C 1
ATOM 977 O O . ASN A 1 121 ? -12.962 -4.578 2.874 1.00 98.81 121 ASN A O 1
ATOM 981 N N . ASN A 1 122 ? -11.302 -6.058 3.007 1.00 98.38 122 ASN A N 1
ATOM 982 C CA . ASN A 1 122 ? -11.960 -6.978 3.937 1.00 98.38 122 ASN A CA 1
ATOM 983 C C . ASN A 1 122 ? -11.328 -6.980 5.342 1.00 98.38 122 ASN A C 1
ATOM 985 O O . ASN A 1 122 ? -11.501 -7.941 6.093 1.00 98.38 122 ASN A O 1
ATOM 989 N N . ILE A 1 123 ? -10.614 -5.918 5.723 1.00 97.94 123 ILE A N 1
ATOM 990 C CA . ILE A 1 123 ? -9.880 -5.844 6.990 1.00 97.94 123 ILE A CA 1
ATOM 991 C C . ILE A 1 123 ? -10.867 -5.753 8.157 1.00 97.94 123 ILE A C 1
ATOM 993 O O . ILE A 1 123 ? -11.614 -4.784 8.294 1.00 97.94 123 ILE A O 1
ATOM 997 N N . SER A 1 124 ? -10.865 -6.757 9.029 1.00 96.19 124 SER A N 1
ATOM 998 C CA . SER A 1 124 ? -11.740 -6.800 10.208 1.00 96.19 124 SER A CA 1
ATOM 999 C C . SER A 1 124 ? -10.991 -6.867 11.535 1.00 96.19 124 SER A C 1
ATOM 1001 O O . SER A 1 124 ? -11.562 -6.520 12.568 1.00 96.19 124 SER A O 1
ATOM 1003 N N . ASP A 1 125 ? -9.742 -7.343 11.530 1.00 92.75 125 ASP A N 1
ATOM 1004 C CA . ASP A 1 125 ? -8.973 -7.567 12.753 1.00 92.75 125 ASP A CA 1
ATOM 1005 C C . ASP A 1 125 ? -8.109 -6.355 13.114 1.00 92.75 125 ASP A C 1
ATOM 1007 O O . ASP A 1 125 ? -7.171 -5.986 12.407 1.00 92.75 125 ASP A O 1
ATOM 1011 N N . ILE A 1 126 ? -8.402 -5.770 14.273 1.00 92.69 126 ILE A N 1
ATOM 1012 C CA . ILE A 1 126 ? -7.625 -4.674 14.851 1.00 92.69 126 IL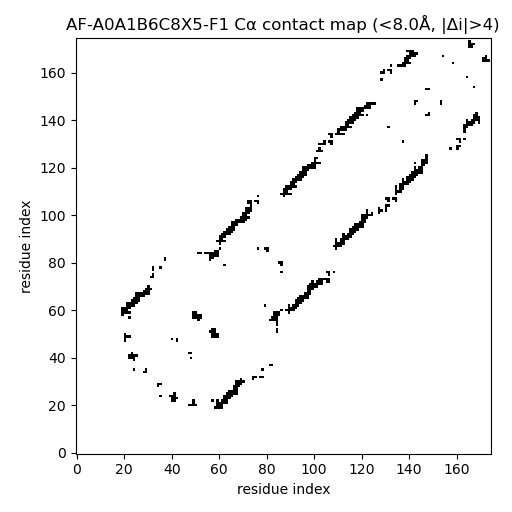E A CA 1
ATOM 1013 C C . ILE A 1 126 ? -6.185 -5.087 15.178 1.00 92.69 126 ILE A C 1
ATOM 1015 O O . ILE A 1 126 ? -5.293 -4.247 15.106 1.00 92.69 126 ILE A O 1
ATOM 1019 N N . ASN A 1 127 ? -5.934 -6.366 15.480 1.00 89.81 127 ASN A N 1
ATOM 1020 C CA . ASN A 1 127 ? -4.584 -6.860 15.761 1.00 89.81 127 ASN A CA 1
ATOM 1021 C C . ASN A 1 127 ? -3.717 -6.945 14.499 1.00 89.81 127 ASN A C 1
ATOM 1023 O O . ASN A 1 127 ? -2.515 -7.098 14.610 1.00 89.81 127 ASN A O 1
ATOM 1027 N N . GLY A 1 128 ? -4.288 -6.859 13.293 1.00 91.06 128 GLY A N 1
ATOM 1028 C CA . GLY A 1 128 ? -3.486 -6.711 12.075 1.00 91.06 128 GLY A CA 1
ATOM 1029 C C . GLY A 1 128 ? -2.947 -5.288 11.902 1.00 91.06 128 GLY A C 1
ATOM 1030 O O . GLY A 1 128 ? -1.907 -5.084 11.282 1.00 91.06 128 GLY A O 1
ATOM 1031 N N . ILE A 1 129 ? -3.644 -4.294 12.463 1.00 95.62 129 ILE A N 1
ATOM 1032 C CA . ILE A 1 129 ? -3.319 -2.875 12.289 1.00 95.62 129 ILE A CA 1
ATOM 1033 C C . ILE A 1 129 ? -2.052 -2.482 13.052 1.00 95.62 129 ILE A C 1
ATOM 1035 O O . ILE A 1 129 ? -1.303 -1.629 12.579 1.00 95.62 129 ILE A O 1
ATOM 1039 N N . ASP A 1 130 ? -1.788 -3.087 14.213 1.00 93.19 130 ASP A N 1
ATOM 1040 C CA . ASP A 1 130 ? -0.631 -2.749 15.053 1.00 93.19 130 ASP A CA 1
ATOM 1041 C C . ASP A 1 130 ? 0.717 -2.978 14.344 1.00 93.19 130 ASP A C 1
ATOM 1043 O O . ASP A 1 130 ? 1.677 -2.256 14.605 1.00 93.19 130 ASP A O 1
ATOM 1047 N N . LYS A 1 131 ? 0.775 -3.887 13.365 1.00 95.06 131 LYS A N 1
ATOM 1048 C CA . LYS A 1 131 ? 1.949 -4.141 12.522 1.00 95.06 131 LYS A CA 1
ATOM 1049 C C . LYS A 1 131 ? 2.380 -2.898 11.750 1.00 95.06 131 LYS A C 1
ATOM 1051 O O . LYS A 1 131 ? 3.575 -2.684 11.546 1.00 95.06 131 LYS A O 1
ATOM 1056 N N . LEU A 1 132 ? 1.435 -2.025 11.388 1.00 96.94 132 LEU A N 1
ATOM 1057 C CA . LEU A 1 132 ? 1.730 -0.746 10.734 1.00 96.94 132 LEU A CA 1
ATOM 1058 C C . LEU A 1 132 ? 2.486 0.222 11.660 1.00 96.94 132 LEU A C 1
ATOM 1060 O O . LEU A 1 132 ? 3.118 1.162 11.172 1.00 96.94 132 LEU A O 1
ATOM 1064 N N . ALA A 1 133 ? 2.500 -0.018 12.980 1.00 96.19 133 ALA A N 1
ATOM 1065 C CA . ALA A 1 133 ? 3.308 0.750 13.925 1.00 96.19 133 ALA A CA 1
ATOM 1066 C C . ALA A 1 133 ? 4.812 0.648 13.607 1.00 96.19 133 ALA A C 1
ATOM 1068 O O . ALA A 1 133 ? 5.559 1.591 13.874 1.00 96.19 133 ALA A O 1
ATOM 1069 N N . ASN A 1 134 ? 5.238 -0.451 12.972 1.00 95.81 134 ASN A N 1
ATOM 1070 C CA . ASN A 1 134 ? 6.623 -0.698 12.566 1.00 95.81 134 ASN A CA 1
ATOM 1071 C C . ASN A 1 134 ? 7.042 0.075 11.300 1.00 95.81 134 ASN A C 1
ATOM 1073 O O . ASN A 1 134 ? 8.191 -0.027 10.875 1.00 95.81 134 ASN A O 1
ATOM 1077 N N . ILE A 1 135 ? 6.149 0.889 10.724 1.00 96.56 135 ILE A N 1
ATOM 1078 C CA . ILE A 1 135 ? 6.431 1.792 9.601 1.00 96.56 135 ILE A CA 1
ATOM 1079 C C . ILE A 1 135 ? 6.493 3.235 10.142 1.00 96.56 135 ILE A C 1
ATOM 1081 O O . ILE A 1 135 ? 5.491 3.959 10.137 1.00 96.56 135 ILE A O 1
ATOM 1085 N N . PRO A 1 136 ? 7.650 3.704 10.651 1.00 94.19 136 PRO A N 1
ATOM 1086 C CA . PRO A 1 136 ? 7.744 4.974 11.383 1.00 94.19 136 PRO A CA 1
ATOM 1087 C C . PRO A 1 136 ? 7.521 6.218 10.508 1.00 94.19 136 PRO A C 1
ATOM 1089 O O . PRO A 1 136 ? 7.260 7.312 11.021 1.00 94.19 136 PRO A O 1
ATOM 1092 N N . SER A 1 137 ? 7.640 6.079 9.189 1.00 96.12 137 SER A N 1
ATOM 1093 C CA . SER A 1 137 ? 7.434 7.137 8.194 1.00 96.12 137 SER A CA 1
ATOM 1094 C C . SER A 1 137 ? 5.980 7.278 7.738 1.00 96.12 137 SER A C 1
ATOM 1096 O O . SER A 1 137 ? 5.659 8.298 7.118 1.00 96.12 137 SER A O 1
ATOM 1098 N N . LEU A 1 138 ?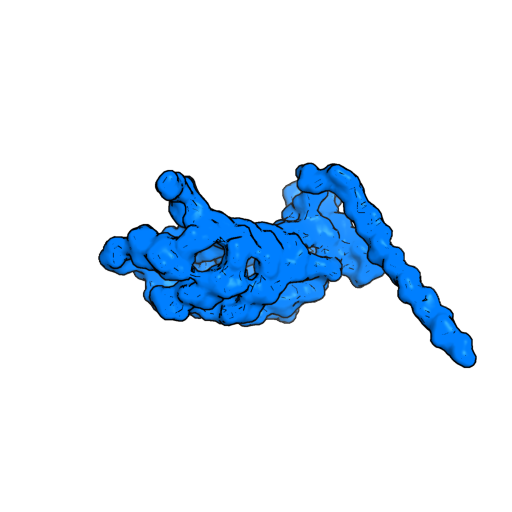 5.099 6.332 8.090 1.00 97.81 138 LEU A N 1
ATOM 1099 C CA . LEU A 1 138 ? 3.702 6.333 7.666 1.00 97.81 138 LEU A CA 1
ATOM 1100 C C . LEU A 1 138 ? 2.956 7.516 8.288 1.00 97.81 138 LEU A C 1
ATOM 1102 O O . LEU A 1 138 ? 3.004 7.730 9.500 1.00 97.81 138 LEU A O 1
ATOM 1106 N N . ARG A 1 139 ? 2.299 8.326 7.454 1.00 97.31 139 ARG A N 1
ATOM 1107 C CA . ARG A 1 139 ? 1.555 9.524 7.883 1.00 97.31 139 ARG A CA 1
ATOM 1108 C C . ARG A 1 139 ? 0.112 9.510 7.418 1.00 97.31 139 ARG A C 1
ATOM 1110 O O . ARG A 1 139 ? -0.735 10.032 8.136 1.00 97.31 139 ARG A O 1
ATOM 1117 N N . THR A 1 140 ? -0.159 8.935 6.251 1.00 98.12 140 THR A N 1
ATOM 1118 C CA . THR A 1 140 ? -1.501 8.870 5.673 1.00 98.12 140 THR A CA 1
ATOM 1119 C C . THR A 1 140 ? -1.935 7.422 5.537 1.00 98.12 140 THR A C 1
ATOM 1121 O O . THR A 1 140 ? -1.257 6.638 4.873 1.00 98.12 140 THR A O 1
ATOM 1124 N N . LEU A 1 141 ? -3.074 7.097 6.142 1.00 98.50 141 LEU A N 1
ATOM 1125 C CA . LEU A 1 141 ? -3.696 5.780 6.093 1.00 98.50 141 LEU A CA 1
ATOM 1126 C C . LEU A 1 141 ? -5.183 5.924 5.753 1.00 98.50 141 LEU A C 1
ATOM 1128 O O . LEU A 1 141 ? -5.866 6.796 6.293 1.00 98.50 141 LEU A O 1
ATOM 1132 N N . THR A 1 142 ? -5.700 5.068 4.877 1.00 98.62 142 THR A N 1
ATOM 1133 C CA . THR A 1 142 ? -7.148 4.916 4.673 1.00 98.62 142 THR A CA 1
ATOM 1134 C C . THR A 1 142 ? -7.555 3.482 4.957 1.00 98.62 142 THR A C 1
ATOM 1136 O O . THR A 1 142 ? -6.870 2.545 4.561 1.00 98.62 142 THR A O 1
ATOM 1139 N N . LEU A 1 143 ? -8.657 3.329 5.673 1.00 98.50 143 LEU A N 1
ATOM 1140 C CA . LEU A 1 143 ? -9.209 2.074 6.165 1.00 98.50 143 LEU A CA 1
ATOM 1141 C C . LEU A 1 143 ? -10.749 2.076 6.109 1.00 98.50 143 LEU A C 1
ATOM 1143 O O . LEU A 1 143 ? -11.345 1.035 6.355 1.00 98.50 143 LEU A O 1
ATOM 1147 N N . HIS A 1 144 ? -11.406 3.189 5.760 1.00 98.25 144 HIS A N 1
ATOM 1148 C CA . HIS A 1 144 ? -12.859 3.229 5.541 1.00 98.25 144 HIS A CA 1
ATOM 1149 C C . HIS A 1 144 ? -13.337 2.174 4.527 1.00 98.25 144 HIS A C 1
ATOM 1151 O O . HIS A 1 144 ? -12.569 1.700 3.688 1.00 98.25 144 HIS A O 1
ATOM 1157 N N . ASP A 1 145 ? -14.616 1.803 4.597 1.00 98.38 145 ASP A N 1
ATOM 1158 C CA . ASP A 1 145 ? -15.201 0.728 3.786 1.00 98.38 145 ASP A CA 1
ATOM 1159 C C . ASP A 1 145 ? -14.502 -0.629 3.996 1.00 98.38 145 ASP A C 1
ATOM 1161 O O . ASP A 1 145 ? -14.445 -1.465 3.097 1.00 98.38 145 ASP A O 1
ATOM 1165 N N . ASN A 1 146 ? -13.966 -0.849 5.195 1.00 98.62 146 ASN A N 1
ATOM 1166 C CA . ASN A 1 146 ? -13.542 -2.154 5.692 1.00 98.62 146 ASN A CA 1
ATOM 1167 C C . ASN A 1 146 ? -14.384 -2.505 6.923 1.00 98.62 146 ASN A C 1
ATOM 1169 O O . ASN A 1 146 ? -14.715 -1.600 7.685 1.00 98.62 146 ASN A O 1
ATOM 1173 N N . PRO A 1 147 ? -14.649 -3.790 7.222 1.00 98.19 147 PRO A N 1
ATOM 1174 C CA . PRO A 1 147 ? -15.400 -4.181 8.420 1.00 98.19 147 PRO A CA 1
ATOM 1175 C C . PRO A 1 147 ? -14.887 -3.583 9.746 1.00 98.19 147 PRO A C 1
ATOM 1177 O O . PRO A 1 147 ? -15.667 -3.394 10.680 1.00 98.19 147 PRO A O 1
ATOM 1180 N N . ILE A 1 148 ? -13.587 -3.278 9.842 1.00 97.12 148 ILE A N 1
ATOM 1181 C CA . ILE A 1 148 ? -12.975 -2.631 11.009 1.00 97.12 148 ILE A CA 1
ATOM 1182 C C . ILE A 1 148 ? -13.508 -1.215 11.282 1.00 97.12 148 ILE A C 1
ATOM 1184 O O . ILE A 1 148 ? -13.476 -0.774 12.429 1.00 97.12 148 ILE A O 1
ATOM 1188 N N . ASP A 1 149 ? -14.035 -0.505 10.280 1.00 96.19 149 ASP A N 1
ATOM 1189 C CA . ASP A 1 149 ? -14.537 0.869 10.433 1.00 96.19 149 ASP A CA 1
ATOM 1190 C C . ASP A 1 149 ? -15.777 0.974 11.340 1.00 96.19 149 ASP A C 1
ATOM 1192 O O . ASP A 1 149 ? -16.099 2.038 11.873 1.00 96.19 149 ASP A O 1
ATOM 1196 N N . SER A 1 150 ? -16.438 -0.161 11.567 1.00 96.69 150 SER A N 1
ATOM 1197 C CA . SER A 1 150 ? -17.685 -0.279 12.313 1.00 96.69 150 SER A CA 1
ATOM 1198 C C . SER A 1 150 ? -17.465 -0.577 13.801 1.00 96.69 150 SER A C 1
ATOM 1200 O O . SER A 1 150 ? -18.432 -0.693 14.562 1.00 96.69 150 SER A O 1
ATOM 1202 N N . ILE A 1 151 ? -16.211 -0.703 14.254 1.00 95.50 151 ILE A N 1
ATOM 1203 C CA . ILE A 1 151 ? -15.917 -0.934 15.672 1.00 95.50 151 ILE A CA 1
ATOM 1204 C C . ILE A 1 151 ? -16.193 0.327 16.516 1.00 95.50 151 ILE A C 1
ATOM 1206 O O . ILE A 1 151 ? -15.986 1.459 16.063 1.00 95.50 151 ILE A O 1
ATOM 1210 N N . PRO A 1 152 ? -16.604 0.179 17.789 1.00 96.44 152 PRO A N 1
ATOM 1211 C CA . PRO A 1 152 ? -16.762 1.315 18.691 1.00 96.44 152 PRO A CA 1
ATOM 1212 C C . PRO A 1 152 ? -15.469 2.127 18.828 1.00 96.44 152 PRO A C 1
ATOM 1214 O O . PRO A 1 152 ? -14.392 1.571 19.038 1.00 96.44 152 PRO A O 1
ATOM 1217 N N . ASN A 1 153 ? -15.588 3.456 18.764 1.00 96.12 153 ASN A N 1
ATOM 1218 C CA . ASN A 1 153 ? -14.461 4.392 18.847 1.00 96.12 153 ASN A CA 1
ATOM 1219 C C . ASN A 1 153 ? -13.357 4.155 17.800 1.00 96.12 153 ASN A C 1
ATOM 1221 O O . ASN A 1 153 ? -12.223 4.561 18.042 1.00 96.12 153 ASN A O 1
ATOM 1225 N N . TYR A 1 154 ? -13.683 3.539 16.656 1.00 96.38 154 TYR A N 1
ATOM 1226 C CA . TYR A 1 154 ? -12.765 3.201 15.563 1.00 96.38 154 TYR A CA 1
ATOM 1227 C C . TYR A 1 154 ? -11.612 4.203 15.386 1.00 96.38 154 TYR A C 1
ATOM 1229 O O . TYR A 1 154 ? -10.459 3.860 15.632 1.00 96.38 154 TYR A O 1
ATOM 1237 N N . ARG A 1 155 ? -11.914 5.472 15.081 1.00 95.81 155 ARG A N 1
ATOM 1238 C CA . ARG A 1 155 ? -10.888 6.499 14.840 1.00 95.81 155 ARG A CA 1
ATOM 1239 C C . ARG A 1 155 ? -9.926 6.669 16.020 1.00 95.81 155 ARG A C 1
ATOM 1241 O O . ARG A 1 155 ? -8.716 6.679 15.825 1.00 95.81 155 ARG A O 1
ATOM 1248 N N . THR A 1 156 ? -10.449 6.812 17.237 1.00 96.25 156 THR A N 1
ATOM 1249 C CA . THR A 1 156 ? -9.625 6.971 18.446 1.00 96.25 156 THR A CA 1
ATOM 1250 C C . THR A 1 156 ? -8.785 5.725 18.711 1.00 96.25 156 THR A C 1
ATOM 1252 O O . THR A 1 156 ? -7.621 5.846 19.078 1.00 96.25 156 THR A O 1
ATOM 1255 N N . THR A 1 157 ? -9.345 4.534 18.491 1.00 96.69 157 THR A N 1
ATOM 1256 C CA . THR A 1 157 ? -8.625 3.26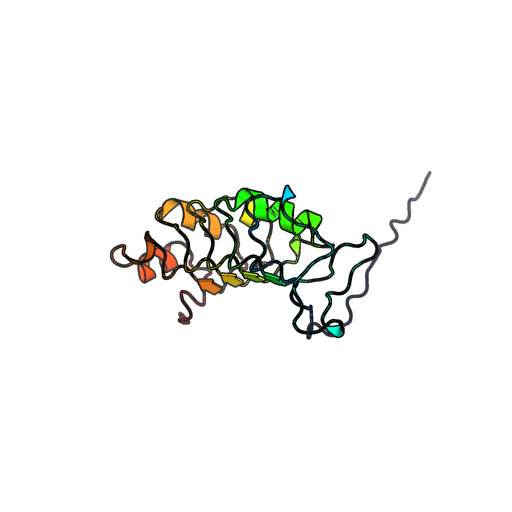4 18.634 1.00 96.69 157 THR A CA 1
ATOM 1257 C C . THR A 1 157 ? -7.446 3.186 17.663 1.00 96.69 157 THR A C 1
ATOM 1259 O O . THR A 1 157 ? -6.330 2.920 18.100 1.00 96.69 157 THR A O 1
ATOM 1262 N N . ILE A 1 158 ? -7.658 3.489 16.377 1.00 97.25 158 ILE A N 1
ATOM 1263 C CA . ILE A 1 158 ? -6.596 3.453 15.359 1.00 97.25 158 ILE A CA 1
ATOM 1264 C C . ILE A 1 158 ? -5.502 4.483 15.657 1.00 97.25 158 ILE A C 1
ATOM 1266 O O . ILE A 1 158 ? -4.325 4.138 15.626 1.00 97.25 158 ILE A O 1
ATOM 1270 N N . LEU A 1 159 ? -5.859 5.726 15.998 1.00 96.19 159 LEU A N 1
ATOM 1271 C CA . LEU A 1 159 ? -4.870 6.775 16.293 1.00 96.19 159 LEU A CA 1
ATOM 1272 C C . LEU A 1 159 ? -4.055 6.492 17.566 1.00 96.19 159 LEU A C 1
ATOM 1274 O O . LEU A 1 159 ? -2.887 6.861 17.636 1.00 96.19 159 LEU A O 1
ATOM 1278 N N . ASN A 1 160 ? -4.637 5.806 18.556 1.00 95.81 160 ASN A N 1
ATOM 1279 C CA . ASN A 1 160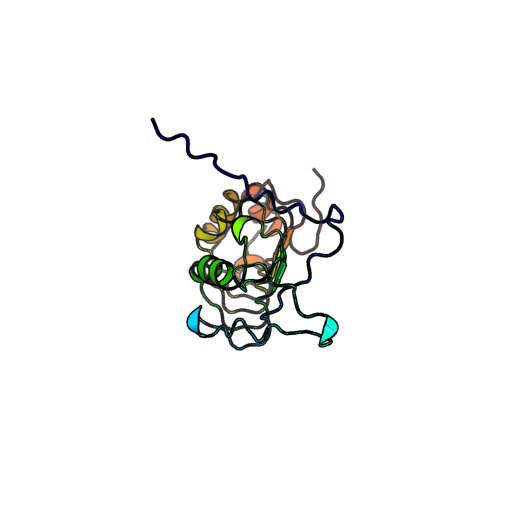 ? -3.897 5.366 19.742 1.00 95.81 160 ASN A CA 1
ATOM 1280 C C . ASN A 1 160 ? -2.914 4.227 19.432 1.00 95.81 160 ASN A C 1
ATOM 1282 O O . ASN A 1 160 ? -1.848 4.170 20.041 1.00 95.81 160 ASN A O 1
ATOM 1286 N N . LEU A 1 161 ? -3.273 3.318 18.520 1.00 96.62 161 LEU A N 1
ATOM 1287 C CA . LEU A 1 161 ? -2.388 2.237 18.073 1.00 96.62 161 LEU A CA 1
ATOM 1288 C C . LEU A 1 161 ? -1.265 2.757 17.173 1.00 96.62 161 LEU A C 1
ATOM 1290 O O . LEU A 1 161 ? -0.138 2.278 17.259 1.00 96.62 161 LEU A O 1
ATOM 1294 N N . LEU A 1 162 ? -1.575 3.743 16.330 1.00 96.81 162 LEU A N 1
ATOM 1295 C CA . LEU A 1 162 ? -0.683 4.285 15.310 1.00 96.81 162 LEU A CA 1
ATOM 1296 C C . LEU A 1 162 ? -0.461 5.795 15.511 1.00 96.81 162 LEU A C 1
ATOM 1298 O O . LEU A 1 162 ? -0.904 6.605 14.689 1.00 96.81 162 LEU A O 1
ATOM 1302 N N . PRO A 1 163 ? 0.247 6.210 16.578 1.00 95.00 163 PRO A N 1
ATOM 1303 C CA . PRO A 1 163 ? 0.458 7.624 16.888 1.00 95.00 163 PRO A CA 1
ATOM 1304 C C . PRO A 1 163 ? 1.308 8.358 15.835 1.00 95.00 163 PRO A C 1
ATOM 1306 O O . PRO A 1 163 ? 1.391 9.582 15.832 1.00 95.00 163 PRO A O 1
ATOM 1309 N N . GLN A 1 164 ? 1.961 7.658 14.907 1.00 95.75 164 GLN A N 1
ATOM 1310 C CA . GLN A 1 164 ? 2.648 8.323 13.801 1.00 95.75 164 GLN A CA 1
ATOM 1311 C C . GLN A 1 164 ? 1.696 8.867 12.721 1.00 95.75 164 GLN A C 1
ATOM 1313 O O . GLN A 1 164 ? 2.136 9.660 11.890 1.00 95.75 164 GLN A O 1
ATOM 1318 N N . ILE A 1 165 ? 0.423 8.452 12.697 1.00 96.88 165 ILE A N 1
ATOM 1319 C CA . ILE A 1 165 ? -0.532 8.829 11.648 1.00 96.88 165 ILE A CA 1
ATOM 1320 C C . ILE A 1 165 ? -0.981 10.282 11.824 1.00 96.88 165 ILE A C 1
ATOM 1322 O O . ILE A 1 165 ? -1.489 10.677 12.868 1.00 96.88 165 ILE A O 1
ATOM 1326 N N . ALA A 1 166 ? -0.825 11.071 10.760 1.00 95.56 166 ALA A N 1
ATOM 1327 C CA . ALA A 1 166 ? -1.251 12.468 10.684 1.00 95.56 166 ALA A CA 1
ATOM 1328 C C . ALA A 1 166 ? -2.589 12.635 9.944 1.00 95.56 166 ALA A C 1
ATOM 1330 O O . ALA A 1 166 ? -3.300 13.614 10.155 1.00 95.56 166 ALA A O 1
ATOM 1331 N N . SER A 1 167 ? -2.940 11.694 9.064 1.00 97.19 167 SER A N 1
ATOM 1332 C CA . SER A 1 167 ? -4.198 11.681 8.322 1.00 97.19 167 SER A CA 1
ATOM 1333 C C . SER A 1 167 ? -4.755 10.263 8.272 1.00 97.19 167 SER A C 1
ATOM 1335 O O . SER A 1 167 ? -4.109 9.354 7.751 1.00 97.19 167 SER A O 1
ATOM 1337 N N . LEU A 1 168 ? -5.956 10.089 8.820 1.00 97.88 168 LEU A N 1
ATOM 1338 C CA . LEU A 1 168 ? -6.708 8.837 8.776 1.00 97.88 168 LEU A CA 1
ATOM 1339 C C . LEU A 1 168 ? -8.034 9.093 8.065 1.00 97.88 168 LEU A C 1
ATOM 1341 O O . LEU A 1 168 ? -8.761 10.008 8.462 1.00 97.88 168 LEU A O 1
ATOM 1345 N N . ASP A 1 169 ? -8.339 8.291 7.045 1.00 97.00 169 ASP A N 1
ATOM 1346 C CA . ASP A 1 169 ? -9.586 8.361 6.268 1.00 97.00 169 ASP A CA 1
ATOM 1347 C C . ASP A 1 169 ? -9.860 9.767 5.720 1.00 97.00 169 ASP A C 1
ATOM 1349 O O . ASP A 1 169 ? -10.944 10.332 5.874 1.00 97.00 169 ASP A O 1
ATOM 1353 N N . LEU A 1 170 ? -8.819 10.355 5.114 1.00 91.81 170 LEU A N 1
ATOM 1354 C CA . LEU A 1 170 ? -8.812 11.700 4.520 1.00 91.81 170 LEU A CA 1
ATOM 1355 C C . LEU A 1 170 ? -9.042 12.847 5.523 1.00 91.81 170 LEU A C 1
ATOM 1357 O O . LEU A 1 170 ? -9.167 14.005 5.124 1.00 91.81 170 LEU A O 1
ATOM 1361 N N . GLN A 1 171 ? -9.059 12.549 6.824 1.00 92.62 171 GLN A N 1
ATOM 1362 C CA . GLN A 1 171 ? -9.197 13.532 7.892 1.00 92.62 171 GLN A CA 1
ATOM 1363 C C . GLN A 1 171 ? -7.873 13.706 8.632 1.00 92.62 171 GLN A C 1
ATOM 1365 O O . GLN A 1 171 ? -7.407 12.799 9.335 1.00 92.62 171 GLN A O 1
ATOM 1370 N N . VAL A 1 172 ? -7.313 14.912 8.524 1.00 87.94 172 VAL A N 1
ATOM 1371 C CA . VAL A 1 172 ? -6.111 15.329 9.253 1.00 87.94 172 VAL A CA 1
ATOM 1372 C C . VAL A 1 172 ? -6.388 15.341 10.758 1.00 87.94 172 VAL A C 1
ATOM 1374 O O . VAL A 1 172 ? -7.467 15.739 11.203 1.00 87.94 172 VAL A O 1
ATOM 1377 N N . HIS A 1 173 ? -5.415 14.896 11.547 1.00 80.00 173 HIS A N 1
ATOM 1378 C CA . HIS A 1 173 ? -5.402 15.044 12.993 1.00 80.00 173 HIS A CA 1
ATOM 1379 C C . HIS A 1 173 ? -4.217 15.927 13.390 1.00 80.00 173 HIS A C 1
ATOM 1381 O O . HIS A 1 173 ? -3.061 15.553 13.203 1.00 80.00 173 HIS A O 1
ATOM 1387 N N . GLU A 1 174 ? -4.521 17.119 13.899 1.00 61.62 174 GLU A N 1
ATOM 1388 C CA . GLU A 1 174 ? -3.538 17.985 14.547 1.00 61.62 174 GLU A CA 1
ATOM 1389 C C . GLU A 1 174 ? -3.509 17.658 16.045 1.00 61.62 174 GLU A C 1
ATOM 1391 O O . GLU A 1 174 ? -4.566 17.483 16.661 1.00 61.62 174 GLU A O 1
ATOM 1396 N N . TYR A 1 175 ? -2.297 17.531 16.586 1.00 53.66 175 TYR A N 1
ATOM 1397 C CA . TYR A 1 175 ? -2.026 17.359 18.014 1.00 53.66 175 TYR A CA 1
ATOM 1398 C C . TYR A 1 175 ? -2.227 18.659 18.794 1.00 53.66 175 TYR A C 1
ATOM 1400 O O . TYR A 1 175 ? -1.807 19.721 18.278 1.00 53.66 175 TYR A O 1
#

Radius of gyration: 17.6 Å; Cα contacts (8 Å, |Δi|>4): 343; chains: 1; bounding box: 65×32×44 Å

pLDDT: mean 88.32, std 17.63, range [33.25, 98.81]

Mean predicted aligned error: 6.69 Å